Protein AF-A0A8T1X9F3-F1 (afdb_monomer)

InterPro domains:
  IPR051038 RMT2/GAMT Methyltransferase [PTHR32379] (19-133)

Foldseek 3Di:
DADAFWDWDADPVRWIFIAGNVRDTLDTRVCLVVLLVLLVQLVAAQAWAEEEEDCGPVSNVVSNLVRNHVAYEYEHGYPVSQVVLVVVPVPGPRYHYDYHDCVPCVVVDDDTQEYEARDEPRPVPVPDDDDDDDDDPDHHYDHDDPPDD

Structure (mmCIF, N/CA/C/O backbone):
data_AF-A0A8T1X9F3-F1
#
_entry.id   AF-A0A8T1X9F3-F1
#
loop_
_atom_site.group_PDB
_atom_site.id
_atom_site.type_symbol
_atom_site.label_atom_id
_atom_site.label_alt_id
_atom_site.label_comp_id
_atom_site.label_asym_id
_atom_site.label_entity_id
_atom_site.label_seq_id
_atom_site.pdbx_PDB_ins_code
_atom_site.Cartn_x
_atom_site.Cartn_y
_atom_site.Cartn_z
_atom_site.occupancy
_atom_site.B_iso_or_equiv
_atom_site.auth_seq_id
_atom_site.auth_comp_id
_atom_site.auth_asym_id
_atom_site.auth_atom_id
_atom_site.pdbx_PDB_model_num
ATOM 1 N N . MET A 1 1 ? 16.079 -4.529 6.522 1.00 82.44 1 MET A N 1
ATOM 2 C CA . MET A 1 1 ? 16.821 -4.329 5.252 1.00 82.44 1 MET A CA 1
ATOM 3 C C . MET A 1 1 ? 15.886 -3.716 4.211 1.00 82.44 1 MET A C 1
ATOM 5 O O . MET A 1 1 ? 14.719 -4.078 4.240 1.00 82.44 1 MET A O 1
ATOM 9 N N . THR A 1 2 ? 16.354 -2.812 3.344 1.00 85.50 2 THR A N 1
ATOM 10 C CA . THR A 1 2 ? 15.593 -2.274 2.189 1.00 85.50 2 THR A CA 1
ATOM 11 C C . THR A 1 2 ? 16.312 -2.620 0.891 1.00 85.50 2 THR A C 1
ATOM 13 O O . THR A 1 2 ? 17.540 -2.714 0.904 1.00 85.50 2 THR A O 1
ATOM 16 N N . THR A 1 3 ? 15.573 -2.760 -0.203 1.00 85.56 3 THR A N 1
ATOM 17 C CA . THR A 1 3 ? 16.085 -3.099 -1.536 1.00 85.56 3 THR A CA 1
ATOM 18 C C . THR A 1 3 ? 15.970 -1.921 -2.499 1.00 85.56 3 THR A C 1
ATOM 20 O O . THR A 1 3 ? 15.330 -0.909 -2.210 1.00 85.56 3 THR A O 1
ATOM 23 N N . GLN A 1 4 ? 16.657 -2.030 -3.632 1.00 84.38 4 GLN A N 1
ATOM 24 C CA . GLN A 1 4 ? 16.549 -1.091 -4.736 1.00 84.38 4 GLN A CA 1
ATOM 25 C C . GLN A 1 4 ? 16.521 -1.903 -6.023 1.00 84.38 4 GLN A C 1
ATOM 27 O O . GLN A 1 4 ? 17.504 -2.563 -6.355 1.00 84.38 4 GLN A O 1
ATOM 32 N N . GLY A 1 5 ? 15.405 -1.849 -6.735 1.00 82.44 5 GLY A N 1
ATOM 33 C CA . GLY A 1 5 ? 15.274 -2.585 -7.984 1.00 82.44 5 GLY A CA 1
ATOM 34 C C . GLY A 1 5 ? 14.014 -2.257 -8.757 1.00 82.44 5 GLY A C 1
ATOM 35 O O . GLY A 1 5 ? 14.037 -2.338 -9.985 1.00 82.44 5 GLY A O 1
ATOM 36 N N . ASN A 1 6 ? 12.946 -1.848 -8.070 1.00 88.75 6 ASN A N 1
ATOM 37 C CA . ASN A 1 6 ? 11.691 -1.621 -8.756 1.00 88.75 6 ASN A CA 1
ATOM 38 C C . ASN A 1 6 ? 11.689 -0.299 -9.520 1.00 88.75 6 ASN A C 1
ATOM 40 O O . ASN A 1 6 ? 12.214 0.725 -9.076 1.00 88.75 6 ASN A O 1
ATOM 44 N N . VAL A 1 7 ? 11.052 -0.330 -10.686 1.00 92.19 7 VAL A N 1
ATOM 45 C CA . VAL A 1 7 ? 10.823 0.843 -11.521 1.00 92.19 7 VAL A CA 1
ATOM 46 C C . VAL A 1 7 ? 9.375 0.844 -11.971 1.00 92.19 7 VAL A C 1
ATOM 48 O O . VAL A 1 7 ? 8.915 -0.065 -12.665 1.00 92.19 7 VAL A O 1
ATOM 51 N N . LYS A 1 8 ? 8.648 1.902 -11.617 1.00 93.06 8 LYS A N 1
ATOM 52 C CA . LYS A 1 8 ? 7.328 2.148 -12.182 1.00 93.06 8 LYS A CA 1
ATOM 53 C C . LYS A 1 8 ? 7.453 2.681 -13.609 1.00 93.06 8 LYS A C 1
ATOM 55 O O . LYS A 1 8 ? 8.165 3.650 -13.866 1.00 93.06 8 LYS A O 1
ATOM 60 N N . GLY A 1 9 ? 6.687 2.103 -14.525 1.00 94.00 9 GLY A N 1
ATOM 61 C CA . GLY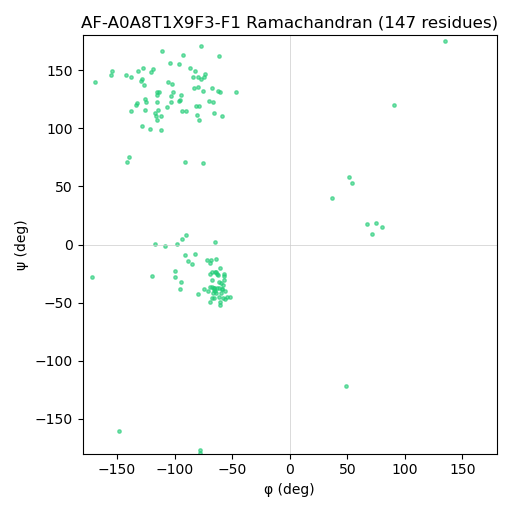 A 1 9 ? 6.622 2.533 -15.915 1.00 94.00 9 GLY A CA 1
ATOM 62 C C . GLY A 1 9 ? 5.254 2.298 -16.543 1.00 94.00 9 GLY A C 1
ATOM 63 O O . GLY A 1 9 ? 4.243 2.145 -15.849 1.00 94.00 9 GLY A O 1
ATOM 64 N N . LEU A 1 10 ? 5.248 2.289 -17.874 1.00 95.38 10 LEU A N 1
ATOM 65 C CA . LEU A 1 10 ? 4.099 1.923 -18.692 1.00 95.38 10 LEU A CA 1
ATOM 66 C C . LEU A 1 10 ? 4.456 0.721 -19.577 1.00 95.38 10 LEU A C 1
ATOM 68 O O . LEU A 1 10 ? 5.613 0.584 -19.976 1.00 95.38 10 LEU A O 1
ATOM 72 N N . ASP A 1 11 ? 3.476 -0.128 -19.874 1.00 91.44 11 ASP A N 1
ATOM 73 C CA . ASP A 1 11 ? 3.593 -1.166 -20.900 1.00 91.44 11 ASP A CA 1
ATOM 74 C C . ASP A 1 11 ? 3.434 -0.589 -22.322 1.00 91.44 11 ASP A C 1
ATOM 76 O O . ASP A 1 11 ? 3.222 0.611 -22.522 1.00 91.44 11 ASP A O 1
ATOM 80 N N . GLU A 1 12 ? 3.519 -1.460 -23.330 1.00 91.75 12 GLU A N 1
ATOM 81 C CA . GLU A 1 12 ? 3.364 -1.102 -24.749 1.00 91.75 12 GLU A CA 1
ATOM 82 C C . GLU A 1 12 ? 1.987 -0.501 -25.089 1.00 91.75 12 GLU A C 1
ATOM 84 O O . GLU A 1 12 ? 1.834 0.176 -26.106 1.00 91.75 12 GLU A O 1
ATOM 89 N N . LEU A 1 13 ? 0.985 -0.732 -24.239 1.00 93.19 13 LEU A N 1
ATOM 90 C CA . LEU A 1 13 ? -0.383 -0.242 -24.385 1.00 93.19 13 LEU A CA 1
ATOM 91 C C . LEU A 1 13 ? -0.635 1.035 -23.563 1.00 93.19 13 LEU A C 1
ATOM 93 O O . LEU A 1 13 ? -1.743 1.573 -23.592 1.00 93.19 13 LEU A O 1
ATOM 97 N N . GLY A 1 14 ? 0.375 1.543 -22.850 1.00 94.19 14 GLY A N 1
ATOM 98 C CA . GLY A 1 14 ? 0.273 2.725 -21.997 1.00 94.19 14 GLY A CA 1
ATOM 99 C C . GLY A 1 14 ? -0.343 2.460 -20.619 1.00 94.19 14 GLY A C 1
ATOM 100 O O . GLY A 1 14 ? -0.721 3.416 -19.938 1.00 94.19 14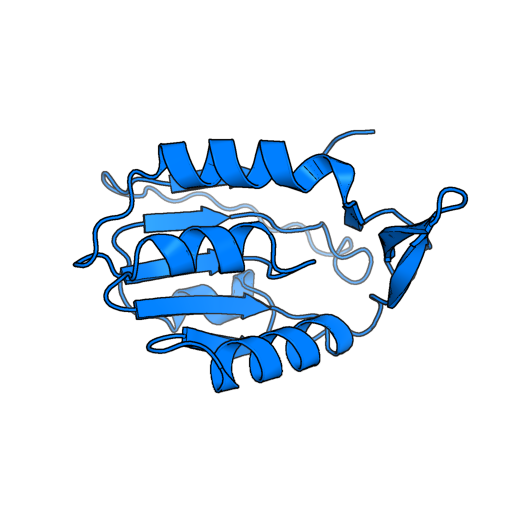 GLY A O 1
ATOM 101 N N . ASN A 1 15 ? -0.453 1.201 -20.192 1.00 95.19 15 ASN A N 1
ATOM 102 C CA . ASN A 1 15 ? -0.956 0.830 -18.871 1.00 95.19 15 ASN A CA 1
ATOM 103 C C . ASN A 1 15 ? 0.162 0.819 -17.828 1.00 95.19 15 ASN A C 1
ATOM 105 O O . ASN A 1 15 ? 1.314 0.545 -18.144 1.00 95.19 15 ASN A O 1
ATOM 109 N N . GLN A 1 16 ? -0.173 1.069 -16.561 1.00 95.31 16 GLN A N 1
ATOM 110 C CA . GLN A 1 16 ? 0.819 1.069 -15.477 1.00 95.31 16 GLN A CA 1
ATOM 111 C C . GLN A 1 16 ? 1.386 -0.331 -15.217 1.00 95.31 16 GLN A C 1
ATOM 113 O O . GLN A 1 16 ? 0.627 -1.291 -15.074 1.00 95.31 16 GLN A O 1
ATOM 118 N N . VAL A 1 17 ? 2.709 -0.415 -15.078 1.00 94.62 17 VAL A N 1
ATOM 119 C CA . VAL A 1 17 ? 3.430 -1.627 -14.667 1.00 94.62 17 VAL A CA 1
ATOM 120 C C . VAL A 1 17 ? 4.532 -1.258 -13.676 1.00 94.62 17 VAL A C 1
ATOM 122 O O . VAL A 1 17 ? 5.148 -0.194 -13.784 1.00 94.62 17 VAL A O 1
ATOM 125 N N . LEU A 1 18 ? 4.767 -2.135 -12.706 1.00 92.56 18 LEU A N 1
ATOM 126 C CA . LEU A 1 18 ? 5.931 -2.129 -11.830 1.00 92.56 18 LEU A CA 1
ATOM 127 C C . LEU A 1 18 ? 6.893 -3.227 -12.293 1.00 92.56 18 LEU A C 1
ATOM 129 O O . LEU A 1 18 ? 6.510 -4.393 -12.374 1.00 92.56 18 LEU A O 1
ATOM 133 N N . TRP A 1 19 ? 8.123 -2.848 -12.617 1.00 90.81 19 TRP A N 1
ATOM 134 C CA . TRP A 1 19 ? 9.161 -3.752 -13.110 1.00 90.81 19 TRP A CA 1
ATOM 135 C C . TRP A 1 19 ? 10.190 -4.024 -12.027 1.00 90.81 19 TRP A C 1
ATOM 137 O O . TRP A 1 19 ? 10.577 -3.084 -11.341 1.00 90.81 19 TRP A O 1
ATOM 147 N N . SER A 1 20 ? 10.666 -5.263 -11.910 1.00 88.25 20 SER A N 1
ATOM 148 C CA . SER A 1 20 ? 11.801 -5.604 -11.048 1.00 88.25 20 SER A CA 1
ATOM 149 C C . SER A 1 20 ? 13.133 -5.186 -11.680 1.00 88.25 20 SER A C 1
ATOM 151 O O . SER A 1 20 ? 13.210 -4.881 -12.876 1.00 88.25 20 SER A O 1
ATOM 153 N N . SER A 1 21 ? 14.214 -5.277 -10.902 1.00 84.12 21 SER A N 1
ATOM 154 C CA . SER A 1 21 ? 15.591 -5.056 -11.368 1.00 84.12 21 SER A CA 1
ATOM 155 C C . SER A 1 21 ? 15.999 -5.980 -12.527 1.00 84.12 21 SER A C 1
ATOM 157 O O . SER A 1 21 ? 16.865 -5.628 -13.328 1.00 84.12 21 SER A O 1
ATOM 159 N N . LEU A 1 22 ? 15.355 -7.147 -12.640 1.00 84.81 22 LEU A N 1
ATOM 160 C CA . LEU A 1 22 ? 15.571 -8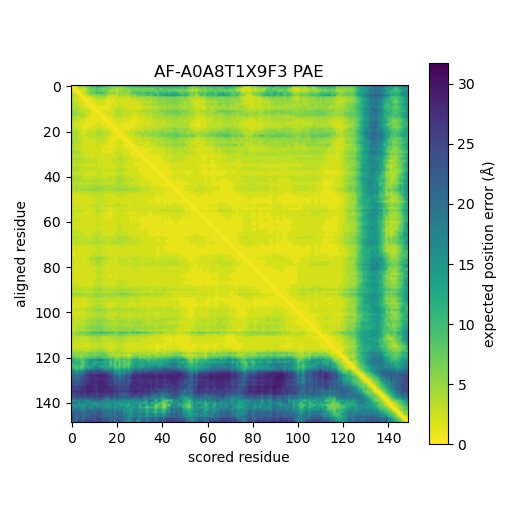.142 -13.692 1.00 84.81 22 LEU A CA 1
ATOM 161 C C . LEU A 1 22 ? 14.606 -7.988 -14.880 1.00 84.81 22 LEU A C 1
ATOM 163 O O . LEU A 1 22 ? 14.610 -8.825 -15.782 1.00 84.81 22 LEU A O 1
ATOM 167 N N . GLY A 1 23 ? 13.771 -6.946 -14.891 1.00 84.56 23 GLY A N 1
ATOM 168 C CA . GLY A 1 23 ? 12.779 -6.713 -15.943 1.00 84.56 23 GLY A CA 1
ATOM 169 C C . GLY A 1 23 ? 11.561 -7.636 -15.865 1.00 84.56 23 GLY A C 1
ATOM 170 O O . GLY A 1 23 ? 10.848 -7.788 -16.854 1.00 84.56 23 GLY A O 1
ATOM 171 N N . GLN A 1 24 ? 11.308 -8.260 -14.712 1.00 86.31 24 GLN A N 1
ATOM 172 C CA . GLN A 1 24 ? 10.095 -9.050 -14.489 1.00 86.31 24 GLN A CA 1
ATOM 173 C C . GLN A 1 24 ? 8.933 -8.132 -14.102 1.00 86.31 24 GLN A C 1
ATOM 175 O O . GLN A 1 24 ? 9.140 -7.091 -13.477 1.00 86.31 24 GLN A O 1
ATOM 180 N N . GLN A 1 25 ? 7.710 -8.513 -14.468 1.00 87.12 25 GLN A N 1
ATOM 181 C CA . GLN A 1 25 ? 6.503 -7.772 -14.105 1.00 87.12 25 GLN A CA 1
ATOM 182 C C . GLN A 1 25 ? 6.128 -8.107 -12.661 1.00 87.12 25 GLN A C 1
ATOM 184 O O . GLN A 1 25 ? 5.677 -9.211 -12.380 1.00 87.12 25 GLN A O 1
ATOM 189 N N . VAL A 1 26 ? 6.344 -7.151 -11.758 1.00 85.38 26 VAL A N 1
ATOM 190 C CA . VAL A 1 26 ? 6.027 -7.273 -10.327 1.00 85.38 26 VAL A CA 1
ATOM 191 C C . VAL A 1 26 ? 4.540 -7.038 -10.088 1.00 85.38 26 VAL A C 1
ATOM 193 O O . VAL A 1 26 ? 3.922 -7.747 -9.308 1.00 85.38 26 VAL A O 1
ATOM 196 N N . MET A 1 27 ? 3.971 -6.028 -10.752 1.00 89.19 27 MET A N 1
ATOM 197 C CA . MET A 1 27 ? 2.548 -5.701 -10.654 1.00 89.19 27 MET A CA 1
ATOM 198 C C . MET A 1 27 ? 2.075 -4.954 -11.903 1.00 89.19 27 MET A C 1
ATOM 200 O O . MET A 1 27 ? 2.815 -4.147 -12.472 1.00 89.19 27 MET A O 1
ATOM 204 N N . MET A 1 28 ? 0.833 -5.177 -12.324 1.00 92.88 28 MET A N 1
ATOM 205 C CA . MET A 1 28 ? 0.266 -4.668 -13.574 1.00 92.88 28 MET A 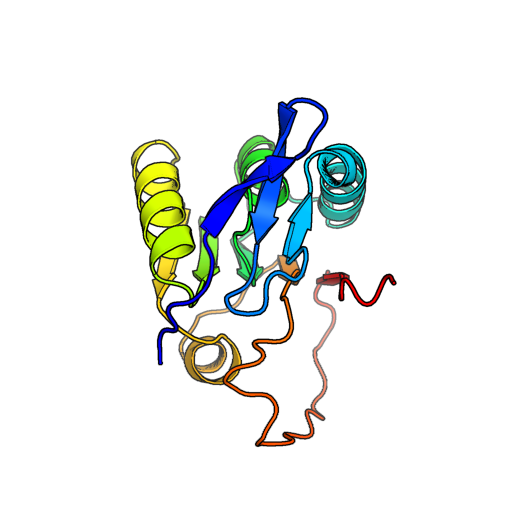CA 1
ATOM 206 C C . MET A 1 28 ? -1.111 -4.027 -13.363 1.00 92.88 28 MET A C 1
ATOM 208 O O . MET A 1 28 ? -1.907 -4.438 -12.522 1.00 92.88 28 MET A O 1
ATOM 212 N N . GLN A 1 29 ? -1.456 -3.027 -14.179 1.00 94.94 29 GLN A N 1
ATOM 213 C CA . GLN A 1 29 ? -2.732 -2.308 -14.051 1.00 94.94 29 GLN A CA 1
ATOM 214 C C . GLN A 1 29 ? -3.971 -3.201 -14.188 1.00 94.94 29 GLN A C 1
ATOM 216 O O . GLN A 1 29 ? -4.995 -2.927 -13.556 1.00 94.94 29 GLN A O 1
ATOM 221 N N . TRP A 1 30 ? -3.905 -4.248 -15.012 1.00 93.38 30 TRP A N 1
ATOM 222 C CA . TRP A 1 30 ? -5.039 -5.148 -15.230 1.00 93.38 30 TRP A CA 1
ATOM 223 C C . TRP A 1 30 ? -5.426 -5.920 -13.955 1.00 93.38 30 TRP A C 1
ATOM 225 O O . TRP A 1 30 ? -6.591 -6.286 -13.794 1.00 93.38 30 TRP A O 1
ATOM 235 N N . GLU A 1 31 ? -4.496 -6.083 -13.008 1.00 90.75 31 GLU A N 1
ATOM 236 C CA . GLU A 1 31 ? -4.713 -6.778 -11.732 1.00 90.75 31 GLU A CA 1
ATOM 237 C C . GLU A 1 31 ? -5.589 -5.975 -10.766 1.00 90.75 31 GLU A C 1
ATOM 239 O O . GLU A 1 31 ? -6.100 -6.521 -9.791 1.00 90.75 31 GLU A O 1
ATOM 244 N N . LYS A 1 32 ? -5.834 -4.685 -11.036 1.00 93.56 32 LYS A N 1
ATOM 245 C CA . LYS A 1 32 ? -6.579 -3.795 -10.134 1.00 93.56 32 LYS A CA 1
ATOM 246 C C . LYS A 1 32 ? -7.930 -4.368 -9.692 1.00 93.56 32 LYS A C 1
ATOM 248 O O . LYS A 1 32 ? -8.264 -4.320 -8.511 1.00 93.56 32 LYS A O 1
ATOM 253 N N . ASN A 1 33 ? -8.710 -4.921 -10.621 1.00 93.75 33 ASN A N 1
ATOM 254 C CA . ASN A 1 33 ? -10.015 -5.500 -10.284 1.00 93.75 33 ASN A CA 1
ATOM 255 C C . ASN A 1 33 ? -9.872 -6.758 -9.417 1.00 93.75 33 ASN A C 1
ATOM 257 O O . ASN A 1 33 ? -10.675 -6.973 -8.512 1.00 93.75 33 ASN A O 1
ATOM 261 N N . TYR A 1 34 ? -8.841 -7.564 -9.670 1.00 92.44 34 TYR A N 1
ATOM 262 C CA . TYR A 1 34 ? -8.533 -8.742 -8.867 1.00 92.44 34 TYR A CA 1
ATOM 263 C C . TYR A 1 34 ? -8.105 -8.352 -7.440 1.00 92.44 34 TYR A C 1
ATOM 265 O O . TYR A 1 34 ? -8.608 -8.928 -6.472 1.00 92.44 34 TYR A O 1
ATOM 273 N N . MET A 1 35 ? -7.291 -7.301 -7.293 1.00 93.56 35 MET A N 1
ATOM 274 C CA . MET A 1 35 ? -6.926 -6.726 -5.992 1.00 93.56 35 MET A CA 1
ATOM 275 C C . MET A 1 35 ? -8.153 -6.271 -5.200 1.00 93.56 35 MET A C 1
ATOM 277 O O . MET A 1 35 ? -8.288 -6.606 -4.026 1.00 93.56 35 MET A O 1
ATOM 281 N N . HIS A 1 36 ? -9.086 -5.563 -5.846 1.00 95.00 36 HIS A N 1
ATOM 282 C CA . HIS A 1 36 ? -10.310 -5.099 -5.189 1.00 95.00 36 HIS A CA 1
ATOM 283 C C . HIS A 1 36 ? -11.155 -6.266 -4.665 1.00 95.00 36 HIS A C 1
ATOM 285 O O . HIS A 1 36 ? -11.522 -6.271 -3.493 1.00 95.00 36 HIS A O 1
ATOM 291 N N . VAL A 1 37 ? -11.406 -7.281 -5.501 1.00 95.06 37 VAL A N 1
ATOM 292 C CA . VAL A 1 37 ? -12.176 -8.474 -5.101 1.00 95.06 37 VAL A CA 1
ATOM 293 C C . VAL A 1 37 ? -11.512 -9.191 -3.925 1.00 95.06 37 VAL A C 1
ATOM 295 O O . VAL A 1 37 ? -12.191 -9.681 -3.020 1.00 95.06 37 VAL A O 1
ATOM 298 N N . THR A 1 38 ? -10.183 -9.241 -3.913 1.00 93.69 38 THR A N 1
ATOM 299 C CA . THR A 1 38 ? -9.451 -9.938 -2.860 1.00 93.69 38 THR A CA 1
ATOM 300 C C . THR A 1 38 ? -9.459 -9.166 -1.540 1.00 93.69 38 THR A C 1
ATOM 302 O O . THR A 1 38 ? -9.654 -9.755 -0.476 1.00 93.69 38 THR A O 1
ATOM 305 N N . VAL A 1 39 ? -9.349 -7.839 -1.598 1.00 95.81 39 VAL A N 1
ATOM 306 C CA . VAL A 1 39 ? -9.537 -6.968 -0.431 1.00 95.81 39 VAL A CA 1
ATOM 307 C C . VAL A 1 39 ? -10.987 -7.022 0.076 1.00 95.81 39 VAL A C 1
ATOM 309 O O . VAL A 1 39 ? -11.200 -7.096 1.286 1.00 95.81 39 VAL A O 1
ATOM 312 N N . ASP A 1 40 ? -11.993 -7.074 -0.805 1.00 95.25 40 ASP A N 1
ATOM 313 C CA . ASP A 1 40 ? -13.407 -7.211 -0.412 1.00 95.25 40 ASP A CA 1
ATOM 314 C C . ASP A 1 40 ? -13.648 -8.479 0.427 1.00 95.25 40 ASP A C 1
ATOM 316 O O . ASP A 1 40 ? -14.436 -8.472 1.380 1.00 95.25 40 ASP A O 1
ATOM 320 N N . ALA A 1 41 ? -12.928 -9.566 0.126 1.00 93.94 41 ALA A N 1
ATOM 321 C CA . ALA A 1 41 ? -13.026 -10.827 0.858 1.00 93.94 41 ALA A CA 1
ATOM 322 C C . ALA A 1 41 ? -12.578 -10.718 2.330 1.00 93.94 41 ALA A C 1
ATOM 324 O O . ALA A 1 41 ? -13.053 -11.494 3.167 1.00 93.94 41 ALA A O 1
ATOM 325 N N . LEU A 1 42 ? -11.734 -9.737 2.681 1.00 91.25 42 LEU A N 1
ATOM 326 C CA . LEU A 1 42 ? -11.334 -9.474 4.070 1.00 91.25 42 LEU A CA 1
ATOM 327 C C . LEU A 1 42 ? -12.487 -8.923 4.918 1.00 91.25 42 LEU A C 1
ATOM 329 O O . LEU A 1 42 ? -12.515 -9.139 6.135 1.00 91.25 42 LEU A O 1
ATOM 333 N N . ARG A 1 43 ? -13.472 -8.273 4.279 1.00 95.81 43 ARG A N 1
ATOM 334 C CA . ARG A 1 43 ? -14.630 -7.642 4.935 1.00 95.81 43 ARG A CA 1
ATOM 335 C C . ARG A 1 43 ? -14.198 -6.662 6.029 1.00 95.81 43 ARG A C 1
ATOM 337 O O . ARG A 1 43 ? -14.647 -6.774 7.173 1.00 95.81 43 ARG A O 1
ATOM 344 N N . ILE A 1 44 ? -13.316 -5.740 5.649 1.00 96.50 44 ILE A N 1
ATOM 345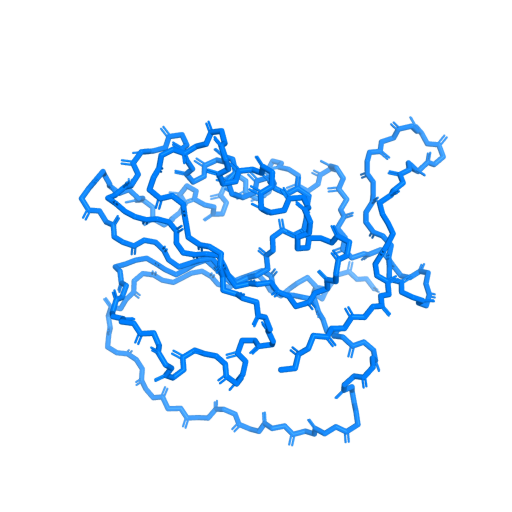 C CA . ILE A 1 44 ? -12.713 -4.735 6.528 1.00 96.50 44 ILE A CA 1
ATOM 346 C C . ILE A 1 44 ? -13.801 -3.840 7.122 1.00 96.50 44 ILE A C 1
ATOM 348 O O . ILE A 1 44 ? -14.670 -3.325 6.414 1.00 96.50 44 ILE A O 1
ATOM 352 N N . LEU A 1 45 ? -13.741 -3.651 8.435 1.00 97.38 45 LEU A N 1
ATOM 353 C CA . LEU A 1 45 ? -14.581 -2.727 9.183 1.00 97.38 45 LEU A CA 1
ATOM 354 C C . LEU A 1 45 ? -13.785 -1.478 9.562 1.00 97.38 45 LEU A C 1
ATOM 356 O O . LEU A 1 45 ? -12.569 -1.518 9.743 1.00 97.38 45 LEU A O 1
ATOM 360 N N . SER A 1 46 ? -14.483 -0.369 9.805 1.00 97.38 46 SER A N 1
ATOM 361 C CA . SER A 1 46 ? -13.846 0.880 10.244 1.00 97.38 46 SER A CA 1
ATOM 362 C C . SER A 1 46 ? -13.172 0.783 11.622 1.00 97.38 46 SER A C 1
ATOM 364 O O . SER A 1 46 ? -12.438 1.676 12.031 1.00 97.38 46 SER A O 1
ATOM 366 N N . THR A 1 47 ? -13.438 -0.285 12.378 1.00 97.19 47 THR A N 1
ATOM 367 C CA . THR A 1 47 ? -12.796 -0.577 13.668 1.00 97.19 47 THR A CA 1
ATOM 368 C C . THR A 1 47 ? -11.505 -1.378 13.536 1.00 97.19 47 THR A C 1
ATOM 370 O O . THR A 1 47 ? -10.763 -1.467 14.516 1.00 97.19 47 THR A O 1
ATOM 373 N N . ASP A 1 48 ? -11.250 -1.961 12.365 1.00 97.81 48 ASP A N 1
ATOM 374 C CA . ASP A 1 48 ? -10.177 -2.929 12.165 1.00 97.81 48 ASP A CA 1
ATOM 375 C C . ASP A 1 48 ? -8.823 -2.239 12.004 1.00 97.81 48 ASP A C 1
ATOM 377 O O . ASP A 1 48 ? -8.700 -1.172 11.395 1.00 97.81 48 ASP A O 1
ATOM 381 N N . ARG A 1 49 ? -7.787 -2.879 12.541 1.00 98.00 49 ARG A N 1
ATOM 382 C CA . ARG A 1 49 ? -6.385 -2.574 12.260 1.00 98.00 49 ARG A CA 1
ATOM 383 C C . ARG A 1 49 ? -5.934 -3.490 11.136 1.00 98.00 49 ARG A C 1
ATOM 385 O O . ARG A 1 49 ? -5.890 -4.709 11.312 1.00 98.00 49 ARG A O 1
ATOM 392 N N . VAL A 1 50 ? -5.613 -2.906 9.992 1.00 98.00 50 VAL A N 1
ATOM 393 C CA . VAL A 1 50 ? -5.232 -3.642 8.787 1.00 98.00 50 VAL A CA 1
ATOM 394 C C . VAL A 1 50 ? -3.716 -3.614 8.637 1.00 98.00 50 VAL A C 1
ATOM 396 O O . VAL A 1 50 ? -3.107 -2.547 8.742 1.00 98.00 50 VAL A O 1
ATOM 399 N N . LEU A 1 51 ? -3.123 -4.782 8.405 1.00 98.12 51 LEU A N 1
ATOM 400 C CA . LEU A 1 51 ? -1.749 -4.931 7.937 1.00 98.12 51 LEU A CA 1
ATOM 401 C C . LEU A 1 51 ? -1.768 -5.269 6.447 1.00 98.12 51 LEU A C 1
ATOM 403 O O . LEU A 1 51 ? -2.421 -6.230 6.055 1.00 98.12 51 LEU A O 1
ATOM 407 N N . GLU A 1 52 ? -1.025 -4.515 5.654 1.00 97.75 52 GLU A N 1
ATOM 408 C CA . GLU A 1 52 ? -0.726 -4.783 4.251 1.00 97.75 52 GLU A CA 1
ATOM 409 C C . GLU A 1 52 ? 0.777 -5.070 4.112 1.00 97.75 52 GLU A C 1
ATOM 411 O O . GLU A 1 52 ? 1.614 -4.344 4.657 1.00 97.75 52 GLU A O 1
ATOM 416 N N . ILE A 1 53 ? 1.126 -6.157 3.427 1.00 96.19 53 ILE A N 1
ATOM 417 C CA . ILE A 1 53 ? 2.504 -6.533 3.094 1.00 96.19 53 ILE A CA 1
ATOM 418 C C . ILE A 1 53 ? 2.637 -6.447 1.577 1.00 96.19 53 ILE A C 1
ATOM 420 O O . ILE A 1 53 ? 1.969 -7.213 0.888 1.00 96.19 53 ILE A O 1
ATOM 424 N N . GLY A 1 54 ? 3.493 -5.532 1.110 1.00 94.81 54 GLY A N 1
ATOM 425 C CA . GLY A 1 54 ? 3.638 -5.164 -0.299 1.00 94.81 54 GLY A CA 1
ATOM 426 C C . GLY A 1 54 ? 2.714 -4.005 -0.682 1.00 94.81 54 GLY A C 1
ATOM 427 O O . GLY A 1 54 ? 1.500 -4.094 -0.535 1.00 94.81 54 GLY A O 1
ATOM 428 N N . PHE A 1 55 ? 3.282 -2.883 -1.140 1.00 96.25 55 PHE A N 1
ATOM 429 C CA . PHE A 1 55 ? 2.501 -1.705 -1.554 1.00 96.25 55 PHE A CA 1
ATOM 430 C C . PHE A 1 55 ? 2.243 -1.667 -3.067 1.00 96.25 55 PHE A C 1
ATOM 432 O O . PHE A 1 55 ? 1.181 -1.227 -3.523 1.00 96.25 55 PHE A O 1
ATOM 439 N N . GLY A 1 56 ? 3.242 -2.079 -3.854 1.00 94.06 56 GLY A N 1
ATOM 440 C CA . GLY A 1 56 ? 3.182 -2.138 -5.313 1.00 94.06 56 GLY A CA 1
ATOM 441 C C . GLY A 1 56 ? 2.655 -0.853 -5.973 1.00 94.06 56 GLY A C 1
ATOM 442 O O . GLY A 1 56 ? 3.186 0.255 -5.820 1.00 94.06 56 GLY A O 1
ATOM 443 N N . LEU A 1 57 ? 1.571 -0.988 -6.743 1.00 95.56 57 LEU A N 1
ATOM 444 C CA . LEU A 1 57 ? 0.910 0.119 -7.446 1.00 95.56 57 LEU A CA 1
ATOM 445 C C . LEU A 1 57 ? -0.195 0.815 -6.629 1.00 95.56 57 LEU A C 1
ATOM 447 O O . LEU A 1 57 ? -0.870 1.695 -7.171 1.00 95.56 57 LEU A O 1
ATOM 451 N N . ALA A 1 58 ? -0.338 0.494 -5.338 1.00 97.00 58 ALA A N 1
ATOM 452 C CA . ALA A 1 58 ? -1.327 1.044 -4.405 1.00 97.00 58 ALA A CA 1
ATOM 453 C C . ALA A 1 58 ? -2.794 0.675 -4.703 1.00 97.00 58 ALA A C 1
ATOM 455 O O . ALA A 1 58 ? -3.705 1.359 -4.227 1.00 97.00 58 ALA A O 1
ATOM 456 N N . TYR A 1 59 ? -3.061 -0.363 -5.505 1.00 97.19 59 TYR A N 1
ATOM 457 C CA . TYR A 1 59 ? -4.435 -0.763 -5.839 1.00 97.19 59 TYR A CA 1
ATOM 458 C C . TYR A 1 59 ? -5.175 -1.350 -4.637 1.00 97.19 59 TYR A C 1
ATOM 460 O O . TYR A 1 59 ? -6.273 -0.890 -4.319 1.00 97.19 59 TYR A O 1
ATOM 468 N N . SER A 1 60 ? -4.554 -2.301 -3.941 1.00 96.94 60 SER A N 1
ATOM 469 C CA . SER A 1 60 ? -5.021 -2.833 -2.660 1.00 96.94 60 SER A CA 1
ATOM 470 C C . SER A 1 60 ? -5.086 -1.732 -1.604 1.00 96.94 60 SER A C 1
ATOM 472 O O . SER A 1 60 ? -6.161 -1.495 -1.056 1.00 96.94 60 SER A O 1
ATOM 474 N N . ALA A 1 61 ? -4.000 -0.976 -1.412 1.00 98.06 61 ALA A N 1
ATOM 475 C CA . ALA A 1 61 ? -3.919 0.094 -0.420 1.00 98.06 61 ALA A CA 1
ATOM 476 C C . ALA A 1 61 ? -5.037 1.142 -0.555 1.00 98.06 61 ALA A C 1
ATOM 478 O O . ALA A 1 61 ? -5.684 1.515 0.429 1.00 98.06 61 ALA A O 1
ATOM 479 N N . SER A 1 62 ? -5.307 1.593 -1.786 1.00 98.12 62 SER A N 1
ATOM 480 C CA . SER A 1 62 ? -6.379 2.556 -2.072 1.00 98.12 62 SER A CA 1
ATOM 481 C C . SER A 1 62 ? -7.759 1.968 -1.780 1.00 98.12 62 SER A C 1
ATOM 483 O O . SER A 1 62 ? -8.624 2.655 -1.235 1.00 98.12 62 SER A O 1
ATOM 485 N N . HIS A 1 63 ? -7.975 0.694 -2.120 1.00 98.19 63 HIS A N 1
ATOM 486 C CA . HIS A 1 63 ? -9.251 0.027 -1.866 1.00 98.19 63 HIS A CA 1
ATOM 487 C C . HIS A 1 63 ? -9.463 -0.235 -0.371 1.00 98.19 63 HIS A C 1
ATOM 489 O O . HIS A 1 63 ? -10.544 0.044 0.141 1.00 98.19 63 HIS A O 1
ATOM 495 N N . ILE A 1 64 ? -8.421 -0.637 0.365 1.00 98.25 64 ILE A N 1
ATOM 496 C CA . ILE A 1 64 ? -8.433 -0.755 1.833 1.00 98.25 64 ILE A CA 1
ATOM 497 C C . ILE A 1 64 ? -8.823 0.583 2.477 1.00 98.25 64 ILE A C 1
ATOM 499 O O . ILE A 1 64 ? -9.708 0.629 3.333 1.00 98.25 64 ILE A O 1
ATOM 503 N N . GLN A 1 65 ? -8.218 1.690 2.035 1.00 98.31 65 GLN A N 1
ATOM 504 C CA . GLN A 1 65 ? -8.526 3.028 2.552 1.00 98.31 65 GLN A CA 1
ATOM 505 C C . GLN A 1 65 ? -9.970 3.471 2.285 1.00 98.31 65 GLN A C 1
ATOM 507 O O . GLN A 1 65 ? -10.531 4.235 3.074 1.00 98.31 65 GLN A O 1
ATOM 512 N N . SER A 1 66 ? -10.626 2.941 1.248 1.00 98.06 66 SER A N 1
ATOM 513 C CA . SER A 1 66 ? -12.042 3.229 0.988 1.00 98.06 66 SER A CA 1
ATOM 514 C C . SER A 1 66 ? -12.974 2.755 2.118 1.00 98.06 66 SER A C 1
ATOM 516 O O . SER A 1 66 ? -14.014 3.375 2.353 1.00 98.06 66 SER A O 1
ATOM 518 N N . PHE A 1 67 ? -12.570 1.729 2.881 1.00 97.94 67 PHE A N 1
ATOM 519 C CA . PHE A 1 67 ? -13.301 1.220 4.051 1.00 97.94 67 PHE A CA 1
ATOM 520 C C . PHE A 1 67 ? -13.045 2.015 5.338 1.00 97.94 67 PHE A C 1
ATOM 522 O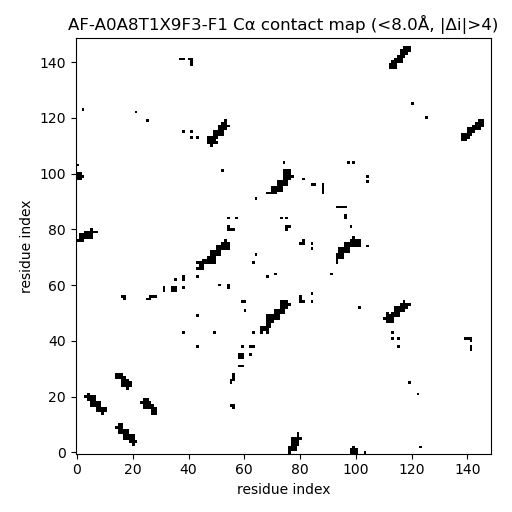 O . PHE A 1 67 ? -13.736 1.792 6.334 1.00 97.94 67 PHE A O 1
ATOM 529 N N . LYS A 1 68 ? -12.085 2.951 5.324 1.00 98.12 68 LYS A N 1
ATOM 530 C CA . LYS A 1 68 ? -11.694 3.793 6.469 1.00 98.12 68 LYS A CA 1
ATOM 531 C C . LYS A 1 68 ? -11.391 2.976 7.739 1.00 98.12 68 LYS A C 1
ATOM 533 O O . LYS A 1 68 ? -12.061 3.175 8.758 1.00 98.12 68 LYS A O 1
ATOM 538 N N . PRO A 1 69 ? -10.433 2.030 7.687 1.00 98.00 69 PRO A N 1
ATOM 539 C CA . PRO A 1 69 ? -10.051 1.238 8.852 1.00 98.00 69 PRO A CA 1
ATOM 540 C C . PRO A 1 69 ? -9.512 2.129 9.978 1.00 98.00 69 PRO A C 1
ATOM 542 O O . PRO A 1 69 ? -9.070 3.255 9.748 1.00 98.00 69 PRO A O 1
ATOM 545 N N . LYS A 1 70 ? -9.475 1.594 11.201 1.00 98.00 70 LYS A N 1
ATOM 546 C CA . LYS A 1 70 ? -8.936 2.303 12.370 1.00 98.00 70 LYS A CA 1
ATOM 547 C C . LYS A 1 70 ? -7.458 2.650 12.190 1.00 98.00 70 LYS A C 1
ATOM 549 O O . LYS A 1 70 ? -7.005 3.695 12.653 1.00 98.00 70 LYS A O 1
ATOM 554 N N . SER A 1 71 ? -6.703 1.749 11.570 1.00 98.25 71 SER A N 1
ATOM 555 C CA . SER A 1 71 ? -5.318 1.981 11.166 1.00 98.25 71 SER A CA 1
ATOM 556 C C . SER A 1 71 ? -4.958 1.095 9.987 1.00 98.25 71 SER A C 1
ATOM 558 O O . SER A 1 71 ? -5.436 -0.039 9.904 1.00 98.25 71 SER A O 1
ATOM 560 N N . HIS A 1 72 ? -4.058 1.577 9.139 1.00 98.44 72 HIS A N 1
ATOM 561 C CA . HIS A 1 72 ? -3.558 0.849 7.985 1.00 98.44 72 HIS A CA 1
ATOM 562 C C . HIS A 1 72 ? -2.026 0.845 7.979 1.00 98.44 72 HIS A C 1
ATOM 564 O O . HIS A 1 72 ? -1.390 1.845 7.655 1.00 98.44 72 HIS A O 1
ATOM 570 N N . THR A 1 73 ? -1.428 -0.268 8.390 1.00 98.56 73 THR A N 1
ATOM 571 C CA . THR A 1 73 ? 0.029 -0.428 8.421 1.00 98.56 73 THR A CA 1
ATOM 572 C C . THR A 1 73 ? 0.485 -1.123 7.150 1.00 98.56 73 THR A C 1
ATOM 574 O O . THR A 1 73 ? 0.023 -2.224 6.882 1.00 98.56 73 THR A O 1
ATOM 577 N N . ILE A 1 74 ? 1.411 -0.514 6.414 1.00 98.38 74 ILE A N 1
ATOM 578 C CA . ILE A 1 74 ? 1.942 -1.039 5.152 1.00 98.38 74 ILE A CA 1
ATOM 579 C C . ILE A 1 74 ? 3.428 -1.346 5.341 1.00 98.38 74 ILE A C 1
ATOM 581 O O . ILE A 1 74 ? 4.197 -0.455 5.719 1.00 98.38 74 ILE A O 1
ATOM 585 N N . ILE A 1 75 ? 3.834 -2.590 5.094 1.00 97.38 75 ILE A N 1
ATOM 586 C CA . ILE A 1 75 ? 5.243 -2.992 5.040 1.00 97.38 75 ILE A CA 1
ATOM 587 C C . ILE A 1 75 ? 5.701 -2.977 3.581 1.00 97.38 75 ILE A C 1
ATOM 589 O O . ILE A 1 75 ? 5.122 -3.670 2.751 1.00 97.38 75 ILE A O 1
ATOM 593 N N . GLU A 1 76 ? 6.757 -2.219 3.289 1.00 95.81 76 GLU A N 1
ATOM 594 C CA . GLU A 1 76 ? 7.378 -2.154 1.961 1.00 95.81 76 GLU A CA 1
ATOM 595 C C . GLU A 1 76 ? 8.902 -2.052 2.102 1.00 95.81 76 GLU A C 1
ATOM 597 O O . GLU A 1 76 ? 9.424 -1.460 3.054 1.00 95.81 76 GLU A O 1
ATOM 602 N N . CYS A 1 77 ? 9.634 -2.652 1.171 1.00 93.31 77 CYS A N 1
ATOM 603 C CA . CYS A 1 77 ? 11.079 -2.805 1.236 1.00 93.31 77 CYS A CA 1
ATOM 604 C C . CYS A 1 77 ? 11.828 -2.132 0.081 1.00 93.31 77 CYS A C 1
ATOM 606 O O . CYS A 1 77 ? 12.968 -1.718 0.318 1.00 93.31 77 CYS A O 1
ATOM 608 N N . ASP A 1 78 ? 11.219 -1.969 -1.098 1.00 93.19 78 ASP A N 1
ATOM 609 C CA . ASP A 1 78 ? 11.853 -1.304 -2.240 1.00 93.19 78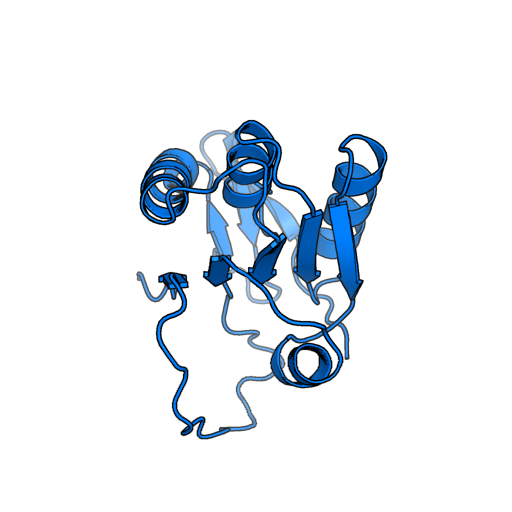 ASP A CA 1
ATOM 610 C C . ASP A 1 78 ? 11.800 0.224 -2.098 1.00 93.19 78 ASP A C 1
ATOM 612 O O . ASP A 1 78 ? 10.774 0.796 -1.736 1.00 93.19 78 ASP A O 1
ATOM 616 N N . GLN A 1 79 ? 12.912 0.909 -2.377 1.00 93.19 79 GLN A N 1
ATOM 617 C CA . GLN A 1 79 ? 13.034 2.359 -2.179 1.00 93.19 79 GLN A CA 1
ATOM 618 C C . GLN A 1 79 ? 12.122 3.208 -3.082 1.00 93.19 79 GLN A C 1
ATOM 620 O O . GLN A 1 79 ? 11.607 4.227 -2.614 1.00 93.19 79 GLN A O 1
ATOM 625 N N . GLU A 1 80 ? 11.913 2.824 -4.346 1.00 92.88 80 GLU A N 1
ATOM 626 C CA . GLU A 1 80 ? 11.019 3.553 -5.261 1.00 92.88 80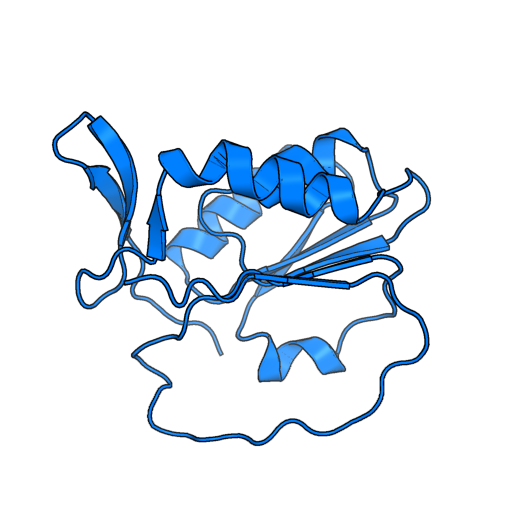 GLU A CA 1
ATOM 627 C C . GLU A 1 80 ? 9.574 3.421 -4.782 1.00 92.88 80 GLU A C 1
ATOM 629 O O . GLU A 1 80 ? 8.856 4.415 -4.618 1.00 92.88 80 GLU A O 1
ATOM 634 N N . THR A 1 81 ? 9.188 2.193 -4.443 1.00 94.38 81 THR A N 1
ATOM 635 C CA . THR A 1 81 ? 7.836 1.886 -3.977 1.00 94.38 81 THR A CA 1
ATOM 636 C C . THR A 1 81 ? 7.581 2.484 -2.586 1.00 94.38 81 THR A C 1
ATOM 638 O O . THR A 1 81 ? 6.512 3.044 -2.336 1.00 94.38 81 THR A O 1
ATOM 641 N N . LEU A 1 82 ? 8.587 2.498 -1.703 1.00 96.38 82 LEU A N 1
ATOM 642 C CA . LEU A 1 82 ? 8.544 3.157 -0.392 1.00 96.38 82 LEU A CA 1
ATOM 643 C C . LEU A 1 82 ? 8.292 4.657 -0.491 1.00 96.38 82 LEU A C 1
ATOM 645 O O . LEU A 1 82 ? 7.548 5.204 0.324 1.00 96.38 82 LEU A O 1
ATOM 649 N N . GLN A 1 83 ? 8.926 5.336 -1.448 1.00 96.56 83 GLN A N 1
ATOM 650 C CA . GLN A 1 83 ? 8.724 6.770 -1.635 1.00 96.56 83 GLN A CA 1
ATOM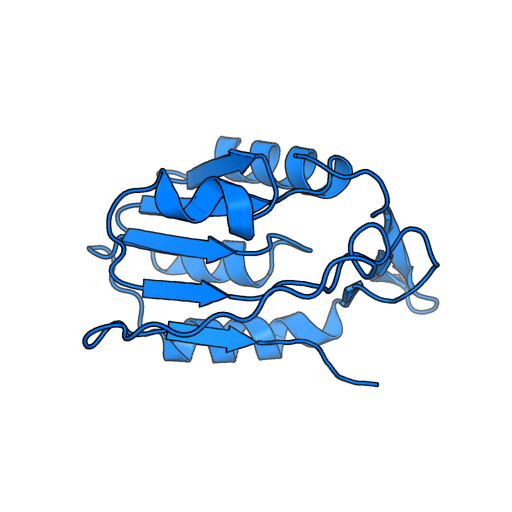 651 C C . GLN A 1 83 ? 7.256 7.063 -1.974 1.00 96.56 83 GLN A C 1
ATOM 653 O O . GLN A 1 83 ? 6.625 7.898 -1.326 1.00 96.56 83 GLN A O 1
ATOM 658 N N . ARG A 1 84 ? 6.677 6.282 -2.889 1.00 97.12 84 ARG A N 1
ATOM 659 C CA . ARG A 1 84 ? 5.253 6.356 -3.249 1.00 97.12 84 ARG A CA 1
ATOM 660 C C . ARG A 1 84 ? 4.334 6.004 -2.075 1.00 97.12 84 ARG A C 1
ATOM 662 O O . ARG A 1 84 ? 3.291 6.630 -1.908 1.00 97.12 84 ARG A O 1
ATOM 669 N N . ALA A 1 85 ? 4.713 5.028 -1.250 1.00 97.69 85 ALA A N 1
ATOM 670 C CA . ALA A 1 85 ? 3.951 4.645 -0.063 1.00 97.69 85 ALA A CA 1
ATOM 671 C C . ALA A 1 85 ? 3.917 5.768 0.988 1.00 97.69 85 ALA A C 1
ATOM 673 O O . ALA A 1 85 ? 2.885 6.000 1.617 1.00 97.69 85 ALA A O 1
ATOM 674 N N . ARG A 1 86 ? 5.021 6.508 1.158 1.00 98.25 86 ARG A N 1
ATOM 675 C CA . ARG A 1 86 ? 5.074 7.687 2.041 1.00 98.25 86 ARG A CA 1
ATOM 676 C C . ARG A 1 86 ? 4.181 8.812 1.526 1.00 98.25 86 ARG A C 1
ATOM 678 O O . ARG A 1 86 ? 3.373 9.322 2.289 1.00 98.25 86 ARG A O 1
ATOM 685 N N . GLU A 1 87 ? 4.249 9.116 0.232 1.00 98.12 87 GLU A N 1
ATOM 686 C CA . GLU A 1 87 ? 3.361 10.101 -0.406 1.00 98.12 87 GLU A CA 1
ATOM 687 C C . GLU A 1 87 ? 1.882 9.714 -0.266 1.00 98.12 87 GLU A C 1
ATOM 689 O O . GLU A 1 87 ? 1.024 10.560 -0.023 1.00 98.12 87 GLU A O 1
ATOM 694 N N . PHE A 1 88 ? 1.576 8.420 -0.375 1.00 98.31 88 PHE A N 1
ATOM 695 C CA . PHE A 1 88 ? 0.237 7.901 -0.128 1.00 98.31 88 PHE A CA 1
ATOM 696 C C . PHE A 1 88 ? -0.198 8.101 1.330 1.00 98.31 88 PHE A C 1
ATOM 698 O O . PHE A 1 88 ? -1.344 8.482 1.570 1.00 98.31 88 PHE A O 1
ATOM 705 N N . ALA A 1 89 ? 0.696 7.879 2.296 1.00 98.12 89 ALA A N 1
ATOM 706 C CA . ALA A 1 89 ? 0.416 8.092 3.713 1.00 98.12 89 ALA A CA 1
ATOM 707 C C . ALA A 1 89 ? 0.218 9.575 4.073 1.00 98.12 89 ALA A C 1
ATOM 709 O O . ALA A 1 89 ? -0.574 9.876 4.959 1.00 98.12 89 ALA A O 1
ATOM 710 N N . ASP A 1 90 ? 0.868 10.501 3.365 1.00 97.81 90 ASP A N 1
ATOM 711 C CA . ASP A 1 90 ? 0.710 11.944 3.597 1.00 97.81 90 ASP A CA 1
ATOM 712 C C . ASP A 1 90 ? -0.693 12.461 3.233 1.00 97.81 90 ASP A C 1
ATOM 714 O O . ASP A 1 90 ? -1.137 13.485 3.756 1.00 97.81 90 ASP A O 1
ATOM 718 N N . VAL A 1 91 ? -1.408 11.758 2.347 1.00 97.50 91 VAL A N 1
ATOM 719 C CA . VAL A 1 91 ? -2.745 12.156 1.870 1.00 97.50 91 VAL A CA 1
ATOM 720 C C . VAL A 1 91 ? -3.885 11.283 2.411 1.00 97.50 91 VAL A C 1
ATOM 722 O O . VAL A 1 91 ? -5.047 11.560 2.112 1.00 97.50 91 VAL A O 1
ATOM 725 N N . HIS A 1 92 ? -3.584 10.260 3.221 1.00 97.75 92 HIS A N 1
ATOM 726 C CA . HIS A 1 92 ? -4.574 9.362 3.828 1.00 97.75 92 HIS A CA 1
ATOM 727 C C . HIS A 1 92 ? -4.412 9.280 5.348 1.00 97.75 92 HIS A C 1
ATOM 729 O O . HIS A 1 92 ? -3.317 9.130 5.883 1.00 97.75 92 HIS A O 1
ATOM 735 N N . GLU A 1 93 ? -5.530 9.319 6.068 1.00 96.25 93 GLU A N 1
ATOM 736 C CA . GLU A 1 93 ? -5.518 9.239 7.527 1.00 96.25 93 GLU A CA 1
ATOM 737 C C . GLU A 1 93 ? -5.239 7.813 8.025 1.00 96.25 93 GLU A C 1
ATOM 739 O O . GLU A 1 93 ? -5.690 6.820 7.457 1.00 96.25 93 GLU A O 1
ATOM 744 N N . GLY A 1 94 ? -4.507 7.703 9.137 1.00 96.81 94 GLY A N 1
ATOM 745 C CA . GLY A 1 94 ? -4.287 6.422 9.817 1.00 96.81 94 GLY A CA 1
ATOM 746 C C . GLY A 1 94 ? -3.366 5.443 9.081 1.00 96.81 94 GLY A C 1
ATOM 747 O O . GLY A 1 94 ? -3.257 4.294 9.516 1.00 96.81 94 GLY A O 1
ATOM 748 N N . VAL A 1 95 ? -2.695 5.875 8.006 1.00 98.50 95 VAL A N 1
ATOM 749 C CA . VAL A 1 95 ? -1.700 5.070 7.287 1.00 98.50 95 VAL A CA 1
ATOM 750 C C . VAL A 1 95 ? -0.337 5.161 7.975 1.00 98.50 95 VAL A C 1
ATOM 752 O O . VAL A 1 95 ? 0.122 6.243 8.340 1.00 98.50 95 VAL A O 1
ATOM 755 N N . LYS A 1 96 ? 0.336 4.020 8.150 1.00 98.25 96 LYS A N 1
ATOM 756 C CA . LYS A 1 96 ? 1.664 3.935 8.763 1.00 98.25 96 LYS A CA 1
ATOM 757 C C . LYS A 1 96 ? 2.587 3.067 7.917 1.00 98.25 96 LYS A C 1
ATOM 759 O O . LYS A 1 96 ? 2.304 1.893 7.703 1.00 98.25 96 LYS A O 1
ATOM 764 N N . ILE A 1 97 ? 3.707 3.631 7.474 1.00 98.25 97 ILE A N 1
ATOM 765 C CA . ILE A 1 97 ? 4.676 2.920 6.632 1.00 98.25 97 ILE A CA 1
ATOM 766 C C . ILE A 1 97 ? 5.774 2.302 7.496 1.00 98.25 97 ILE A C 1
ATOM 768 O O . ILE A 1 97 ? 6.399 2.981 8.315 1.00 98.25 97 ILE A O 1
ATOM 772 N N . VAL A 1 98 ? 6.024 1.014 7.292 1.00 97.81 98 VAL A N 1
ATOM 773 C CA . VAL A 1 98 ? 7.106 0.254 7.918 1.00 97.81 98 VAL A CA 1
ATOM 774 C C . VAL A 1 98 ? 8.109 -0.111 6.833 1.00 97.81 98 VAL A C 1
ATOM 776 O O . VAL A 1 98 ? 7.837 -0.923 5.957 1.00 97.81 98 VAL A O 1
ATOM 779 N N . SER A 1 99 ? 9.284 0.512 6.894 1.00 96.44 99 SER A N 1
ATOM 780 C CA . SER A 1 99 ? 10.338 0.312 5.902 1.00 96.44 99 SER A CA 1
ATOM 781 C C . SER A 1 99 ? 11.135 -0.958 6.191 1.00 96.44 99 SER A C 1
ATOM 783 O O . SER A 1 99 ? 11.825 -1.051 7.208 1.00 96.44 99 SER A O 1
ATOM 785 N N . GLY A 1 100 ? 11.114 -1.892 5.250 1.00 92.75 100 GLY A N 1
ATOM 786 C CA . GLY A 1 100 ? 11.997 -3.046 5.191 1.00 92.75 100 GLY A CA 1
ATOM 787 C C . GLY A 1 100 ? 11.277 -4.354 4.882 1.00 92.75 100 GLY A C 1
ATOM 788 O O . GLY A 1 100 ? 10.059 -4.404 4.792 1.00 92.75 100 GLY A O 1
ATOM 789 N N . VAL A 1 101 ? 12.056 -5.422 4.724 1.00 91.06 101 VAL A N 1
ATOM 790 C CA . VAL A 1 101 ? 11.537 -6.768 4.433 1.00 91.06 101 VAL A CA 1
ATOM 791 C C . VAL A 1 101 ? 10.647 -7.285 5.569 1.00 91.06 101 VAL A C 1
ATOM 793 O O . VAL A 1 101 ? 11.029 -7.222 6.746 1.00 91.06 101 VAL A O 1
ATOM 796 N N . TRP A 1 102 ? 9.466 -7.807 5.235 1.00 92.81 102 TRP A N 1
ATOM 797 C CA . TRP A 1 102 ? 8.464 -8.222 6.224 1.00 92.81 102 TRP A CA 1
ATOM 798 C C . TRP A 1 102 ? 8.970 -9.340 7.139 1.00 92.81 102 TRP A C 1
ATOM 800 O O . TRP A 1 102 ? 8.665 -9.341 8.331 1.00 92.81 102 TRP A O 1
ATOM 810 N N . GLN A 1 103 ? 9.835 -10.225 6.635 1.00 90.44 103 GLN A N 1
ATOM 811 C CA . GLN A 1 103 ? 10.457 -11.316 7.392 1.00 90.44 103 GLN A CA 1
ATOM 812 C C . GLN A 1 103 ? 11.222 -10.790 8.619 1.00 90.44 103 GLN A C 1
ATOM 814 O O . GLN A 1 103 ? 11.300 -11.461 9.647 1.00 90.44 103 GLN A O 1
ATOM 819 N N . GLN A 1 104 ? 11.769 -9.571 8.533 1.00 90.56 104 GLN A N 1
ATOM 820 C CA . GLN A 1 104 ? 12.522 -8.929 9.612 1.00 90.56 104 GLN A CA 1
ATOM 821 C C . GLN A 1 104 ? 11.694 -7.921 10.408 1.00 90.56 104 GLN A C 1
ATOM 823 O O . GLN A 1 104 ? 12.055 -7.627 11.541 1.00 90.56 104 GLN A O 1
ATOM 828 N N . THR A 1 105 ? 10.618 -7.363 9.858 1.00 91.69 105 THR A N 1
ATOM 829 C CA . THR A 1 105 ? 9.862 -6.291 10.527 1.00 91.69 105 THR A CA 1
ATOM 830 C C . THR A 1 105 ? 8.606 -6.798 11.224 1.00 91.69 105 THR A C 1
ATOM 832 O O . THR A 1 105 ? 8.231 -6.236 12.252 1.00 91.69 105 THR A O 1
ATOM 835 N N . LEU A 1 106 ? 7.996 -7.888 10.748 1.00 91.06 106 LEU A N 1
ATOM 836 C CA . LEU A 1 106 ? 6.696 -8.369 11.222 1.00 91.06 106 LEU A CA 1
ATOM 837 C C . LEU A 1 106 ? 6.664 -8.620 12.738 1.00 91.06 106 LEU A C 1
ATOM 839 O O . LEU A 1 106 ? 5.705 -8.244 13.404 1.00 91.06 106 LEU A O 1
ATOM 843 N N . HIS A 1 107 ? 7.737 -9.181 13.302 1.00 90.50 107 HIS A N 1
ATOM 844 C CA . HIS A 1 107 ? 7.829 -9.483 14.738 1.00 90.50 107 HIS A CA 1
ATOM 845 C C . HIS A 1 107 ? 7.904 -8.241 15.645 1.00 90.50 107 HIS A C 1
ATOM 847 O O . HIS A 1 107 ? 7.767 -8.361 16.860 1.00 90.50 107 HIS A O 1
ATOM 853 N N . THR A 1 108 ? 8.158 -7.062 15.074 1.00 91.62 108 THR A N 1
ATOM 854 C CA . THR A 1 108 ? 8.254 -5.792 15.814 1.00 91.62 108 THR A CA 1
ATOM 855 C C . THR A 1 108 ? 6.916 -5.055 15.904 1.00 91.62 108 THR A C 1
ATOM 857 O O . THR A 1 108 ? 6.815 -4.047 16.603 1.00 91.62 108 THR A O 1
ATOM 860 N N . LEU A 1 109 ? 5.899 -5.529 15.177 1.00 93.56 109 LEU A N 1
ATOM 861 C CA . LEU A 1 109 ? 4.606 -4.867 15.048 1.00 93.56 109 LEU A CA 1
ATOM 862 C C . LEU A 1 109 ? 3.593 -5.374 16.081 1.00 93.56 109 LEU A C 1
ATOM 864 O O . LEU A 1 109 ? 3.761 -6.423 16.700 1.00 93.56 109 LEU A O 1
ATOM 868 N N . ASP A 1 110 ? 2.531 -4.591 16.265 1.00 92.62 110 ASP A N 1
ATOM 869 C CA . ASP A 1 110 ? 1.398 -4.948 17.119 1.00 92.62 110 ASP A CA 1
ATOM 870 C C . ASP A 1 110 ? 0.469 -5.959 16.409 1.00 92.62 110 ASP A C 1
ATOM 872 O O . ASP A 1 110 ? 0.719 -6.437 15.306 1.00 92.62 110 ASP A O 1
ATOM 876 N N . THR A 1 111 ? -0.627 -6.301 17.065 1.00 94.06 111 THR A N 1
ATOM 877 C CA . THR A 1 111 ? -1.692 -7.162 16.568 1.00 94.06 111 THR A CA 1
ATOM 878 C C . THR A 1 111 ? -2.566 -6.461 15.528 1.00 94.06 111 THR A C 1
ATOM 880 O O . THR A 1 111 ? -2.847 -5.264 15.618 1.00 94.06 111 THR A O 1
ATOM 883 N N . PHE A 1 112 ? -3.053 -7.245 14.568 1.00 95.81 112 PHE A N 1
ATOM 884 C CA . PHE A 1 112 ? -3.917 -6.792 13.479 1.00 95.81 112 PHE A CA 1
ATOM 885 C C . PHE A 1 112 ? -5.180 -7.644 13.401 1.00 95.81 112 PHE A C 1
ATOM 887 O O . PHE A 1 112 ? -5.176 -8.819 13.777 1.00 95.81 112 PHE A O 1
ATOM 894 N N . ASP A 1 113 ? -6.257 -7.043 12.914 1.00 96.50 113 ASP A N 1
ATOM 895 C CA . ASP A 1 113 ? -7.566 -7.687 12.787 1.00 96.50 113 ASP A CA 1
ATOM 896 C C . ASP A 1 113 ? -7.742 -8.286 11.378 1.00 96.50 113 ASP A C 1
ATOM 898 O O . ASP A 1 113 ? -8.334 -9.358 11.226 1.00 96.50 113 ASP A O 1
ATOM 902 N N . CYS A 1 114 ? -7.144 -7.638 10.369 1.00 95.19 114 CYS A N 1
ATOM 903 C CA . CYS A 1 114 ? -7.061 -8.110 8.985 1.00 95.19 114 CYS A CA 1
ATOM 904 C C . CYS A 1 114 ? -5.613 -8.050 8.480 1.00 95.19 114 CYS A C 1
ATOM 906 O O . CYS A 1 114 ? -4.902 -7.083 8.757 1.00 95.19 114 CYS A O 1
ATOM 908 N N . VAL A 1 115 ? -5.202 -9.058 7.706 1.00 96.06 115 VAL A N 1
ATOM 909 C CA . VAL A 1 115 ? -3.896 -9.088 7.028 1.00 96.06 115 VAL A CA 1
ATOM 910 C C . VAL A 1 115 ? -4.104 -9.311 5.532 1.00 96.06 115 VAL A C 1
ATOM 912 O O . VAL A 1 115 ? -4.706 -10.312 5.137 1.00 96.06 115 VAL A O 1
ATOM 915 N N . PHE A 1 116 ? -3.599 -8.384 4.723 1.00 95.69 116 PHE A N 1
ATOM 916 C CA . PHE A 1 116 ? -3.490 -8.491 3.274 1.00 95.69 116 PHE A CA 1
ATOM 917 C C . PHE A 1 116 ? -2.022 -8.726 2.914 1.00 95.69 116 PHE A C 1
ATOM 919 O O . PHE A 1 116 ? -1.162 -7.918 3.260 1.00 95.69 116 PHE A O 1
ATOM 926 N N . PHE A 1 117 ? -1.728 -9.858 2.285 1.00 94.06 117 PHE A N 1
ATOM 927 C CA . PHE A 1 117 ? -0.372 -10.240 1.906 1.00 94.06 117 PHE A CA 1
ATOM 928 C C . PHE A 1 117 ? -0.298 -10.330 0.384 1.00 94.06 117 PHE A C 1
ATOM 930 O O . PHE A 1 117 ? -0.941 -11.204 -0.191 1.00 94.06 117 PHE A O 1
ATOM 937 N N . ASP A 1 118 ? 0.466 -9.438 -0.238 1.00 90.50 118 ASP A N 1
ATOM 938 C CA . ASP A 1 118 ? 0.695 -9.370 -1.684 1.00 90.50 118 ASP A CA 1
ATOM 939 C C . ASP A 1 118 ? 2.164 -9.005 -1.933 1.00 90.50 118 ASP A C 1
ATOM 941 O O . ASP A 1 118 ? 2.517 -7.874 -2.260 1.00 90.50 118 ASP A O 1
ATOM 945 N N . ASP A 1 119 ? 3.045 -9.963 -1.647 1.00 86.00 119 ASP A N 1
ATOM 946 C CA . ASP A 1 119 ? 4.492 -9.797 -1.792 1.00 86.00 119 ASP A CA 1
ATOM 947 C C . ASP A 1 119 ? 4.975 -10.358 -3.135 1.00 86.00 119 ASP A C 1
ATOM 949 O O . ASP A 1 119 ? 4.381 -11.284 -3.696 1.00 86.00 119 ASP A O 1
ATOM 953 N N . TYR A 1 120 ? 6.106 -9.841 -3.613 1.00 82.19 120 TYR A N 1
ATOM 954 C CA . TYR A 1 120 ? 6.792 -10.346 -4.798 1.00 82.19 120 TYR A CA 1
ATOM 955 C C . TYR A 1 120 ? 8.166 -10.904 -4.407 1.00 82.19 120 TYR A C 1
ATOM 957 O O . TYR A 1 120 ? 8.924 -10.213 -3.719 1.00 82.19 120 TYR A O 1
ATOM 965 N N . PRO A 1 121 ? 8.542 -12.122 -4.850 1.00 74.25 121 PRO A N 1
ATOM 966 C CA . PRO A 1 121 ? 9.838 -12.701 -4.520 1.00 74.25 121 PRO A CA 1
ATOM 967 C C . PRO A 1 121 ? 10.971 -11.795 -4.997 1.00 74.25 121 PRO A C 1
ATOM 969 O O . PRO A 1 121 ? 11.208 -11.660 -6.195 1.00 74.25 121 PRO A O 1
ATOM 972 N N . LEU A 1 122 ? 11.686 -11.183 -4.054 1.00 68.56 122 LEU A N 1
ATOM 973 C CA . LEU A 1 122 ? 12.825 -10.324 -4.358 1.00 68.56 122 LEU A CA 1
ATOM 974 C C . LEU A 1 122 ? 13.948 -11.163 -4.972 1.00 68.56 122 LEU A C 1
ATOM 976 O O . LEU A 1 122 ? 14.536 -11.976 -4.248 1.00 68.56 122 LEU A O 1
ATOM 980 N N . PRO A 1 123 ? 14.301 -10.968 -6.259 1.00 66.69 123 PRO A N 1
ATOM 981 C CA . PRO A 1 123 ? 15.388 -11.719 -6.876 1.00 66.69 123 PRO A CA 1
ATOM 982 C C . PRO A 1 123 ? 16.714 -11.563 -6.125 1.00 66.69 123 PRO A C 1
ATOM 984 O O . PRO A 1 123 ? 17.537 -12.475 -6.111 1.00 66.69 123 PRO A O 1
ATOM 987 N N . GLU A 1 124 ? 16.892 -10.433 -5.438 1.00 64.94 124 GLU A N 1
ATOM 988 C CA . GLU A 1 124 ? 18.061 -10.105 -4.624 1.00 64.94 124 GLU A CA 1
ATOM 989 C C . GLU A 1 124 ? 18.180 -10.951 -3.344 1.00 64.94 124 GLU A C 1
ATOM 991 O O . GLU A 1 124 ? 19.249 -10.971 -2.735 1.00 64.94 124 GLU A O 1
ATOM 996 N N . LEU A 1 125 ? 17.110 -11.639 -2.923 1.00 64.69 125 LEU A N 1
ATOM 997 C CA . LEU A 1 125 ? 17.050 -12.435 -1.689 1.00 64.69 125 LEU A CA 1
ATOM 998 C C . LEU A 1 125 ? 16.817 -13.935 -1.925 1.00 64.69 125 LEU A C 1
ATOM 1000 O O . LEU A 1 125 ? 16.789 -14.700 -0.962 1.00 64.69 125 LEU A O 1
ATOM 1004 N N . LEU A 1 126 ? 16.694 -14.384 -3.179 1.00 62.12 126 LEU A N 1
ATOM 1005 C CA . LEU A 1 126 ? 16.421 -15.789 -3.531 1.00 62.12 126 LEU A CA 1
ATOM 1006 C C . LEU A 1 126 ? 17.543 -16.780 -3.147 1.00 62.12 126 LEU A C 1
ATOM 1008 O O . LEU A 1 126 ? 17.424 -17.972 -3.426 1.00 62.12 126 LEU A O 1
ATOM 1012 N N . THR A 1 127 ? 18.627 -16.331 -2.510 1.00 52.56 127 THR A N 1
ATOM 1013 C CA . THR A 1 127 ? 19.719 -17.205 -2.060 1.00 52.56 127 THR A CA 1
ATOM 1014 C C . THR A 1 127 ? 19.481 -17.862 -0.699 1.00 52.56 127 THR A C 1
ATOM 1016 O O . THR A 1 127 ? 20.133 -18.866 -0.424 1.00 52.56 127 THR A O 1
ATOM 1019 N N . ASP A 1 128 ? 18.539 -17.376 0.120 1.00 48.19 128 ASP A N 1
ATOM 1020 C CA . ASP A 1 128 ? 18.366 -17.858 1.498 1.00 48.19 128 ASP A CA 1
ATOM 1021 C C . ASP A 1 128 ? 16.952 -18.422 1.739 1.00 48.19 128 ASP A C 1
ATOM 1023 O O . ASP A 1 128 ? 15.986 -17.702 1.988 1.00 48.19 128 ASP A O 1
ATOM 1027 N N . SER A 1 129 ? 16.825 -19.750 1.683 1.00 44.88 129 SER A N 1
ATOM 1028 C CA . SER A 1 129 ? 15.595 -20.479 2.014 1.00 44.88 129 SER A CA 1
ATOM 1029 C C . SER A 1 129 ? 15.254 -20.354 3.504 1.00 44.88 129 SER A C 1
ATOM 1031 O O . SER A 1 129 ? 16.048 -20.784 4.346 1.00 44.88 129 SER A O 1
ATOM 1033 N N . VAL A 1 130 ? 14.061 -19.856 3.848 1.00 46.88 130 VAL A N 1
ATOM 1034 C CA . VAL A 1 130 ? 13.556 -19.865 5.233 1.00 46.88 130 VAL A CA 1
ATOM 1035 C C . VAL A 1 130 ? 12.181 -20.532 5.301 1.00 46.88 130 VAL A C 1
ATOM 1037 O O . VAL A 1 130 ? 11.201 -20.033 4.757 1.00 46.88 130 VAL A O 1
ATOM 1040 N N . ASP A 1 131 ? 12.132 -21.660 6.013 1.00 45.16 131 ASP A N 1
ATOM 1041 C CA . ASP A 1 131 ? 10.931 -22.415 6.381 1.00 45.16 131 ASP A CA 1
ATOM 1042 C C . ASP A 1 131 ? 10.094 -21.644 7.416 1.00 45.16 131 ASP A C 1
ATOM 1044 O O . ASP A 1 131 ? 10.576 -21.342 8.513 1.00 45.16 131 ASP A O 1
ATOM 1048 N N . PHE A 1 132 ? 8.817 -21.381 7.120 1.00 43.94 132 PHE A N 1
ATOM 1049 C CA . PHE A 1 132 ? 7.887 -20.782 8.079 1.00 43.94 132 PHE A CA 1
ATOM 1050 C C . PHE A 1 132 ? 6.810 -21.788 8.491 1.00 43.94 132 PHE A C 1
ATOM 1052 O O . PHE A 1 132 ? 5.799 -21.978 7.819 1.00 43.94 132 PHE A O 1
ATOM 1059 N N . SER A 1 133 ? 7.003 -22.413 9.653 1.00 41.56 133 SER A N 1
ATOM 1060 C CA . SER A 1 133 ? 5.924 -23.086 10.373 1.00 41.56 133 SER A CA 1
ATOM 1061 C C . SER A 1 133 ? 5.696 -22.390 11.710 1.00 41.56 133 SER A C 1
ATOM 1063 O O . SER A 1 133 ? 6.524 -22.472 12.615 1.00 41.56 133 SER A O 1
ATOM 1065 N N . ARG A 1 134 ? 4.551 -21.707 11.859 1.00 40.28 134 ARG A N 1
ATOM 1066 C CA . ARG A 1 134 ? 3.805 -21.687 13.126 1.00 40.28 134 ARG A CA 1
ATOM 1067 C C . ARG A 1 134 ? 2.408 -21.082 13.007 1.00 40.28 134 ARG A C 1
ATOM 1069 O O . ARG A 1 134 ? 2.167 -20.095 12.329 1.00 40.28 134 ARG A O 1
ATOM 1076 N N . SER A 1 135 ? 1.522 -21.757 13.733 1.00 47.19 135 SER A N 1
ATOM 1077 C CA . SER A 1 135 ? 0.081 -21.577 13.894 1.00 47.19 135 SER A CA 1
ATOM 1078 C C . SER A 1 135 ? -0.363 -20.135 14.153 1.00 47.19 135 SER A C 1
ATOM 1080 O O . SER A 1 135 ? 0.109 -19.517 15.106 1.00 47.19 135 SER A O 1
ATOM 1082 N N . CYS A 1 136 ? -1.375 -19.672 13.410 1.00 37.50 136 CYS A N 1
ATOM 1083 C CA . CYS A 1 136 ? -2.117 -18.454 13.722 1.00 37.50 136 CYS A CA 1
ATOM 1084 C C . CYS A 1 136 ? -3.591 -18.759 14.048 1.00 37.50 136 CYS A C 1
ATOM 1086 O O . CYS A 1 136 ? -4.284 -19.456 13.306 1.00 37.50 136 CYS A O 1
ATOM 1088 N N . ASN A 1 137 ? -4.068 -18.249 15.186 1.00 43.97 137 ASN A N 1
ATOM 1089 C CA . ASN A 1 137 ? -5.454 -18.378 15.633 1.00 43.97 137 ASN A CA 1
ATOM 1090 C C . ASN A 1 137 ? -6.351 -17.373 14.889 1.00 43.97 137 ASN A C 1
ATOM 1092 O O . ASN A 1 137 ? -6.172 -16.172 15.035 1.00 43.97 137 ASN A O 1
ATOM 1096 N N . ARG A 1 138 ? -7.344 -17.883 14.147 1.00 42.72 138 ARG A N 1
ATOM 1097 C CA . ARG A 1 138 ? -8.577 -17.216 13.662 1.00 42.72 138 ARG A CA 1
ATOM 1098 C C . ARG A 1 138 ? -8.485 -15.731 13.243 1.00 42.72 138 ARG A C 1
ATOM 1100 O O . ARG A 1 138 ? -9.426 -14.977 13.478 1.00 42.72 138 ARG A O 1
ATOM 1107 N N . GLN A 1 139 ? -7.412 -15.324 12.571 1.00 49.94 139 GLN A N 1
ATOM 1108 C CA . GLN A 1 139 ? -7.355 -14.063 11.822 1.00 49.94 139 GLN A CA 1
ATOM 1109 C C . GLN A 1 139 ? -7.950 -14.252 10.424 1.00 49.94 139 GLN A C 1
ATOM 1111 O O . GLN A 1 139 ? -7.805 -15.315 9.817 1.00 49.94 139 GLN A O 1
ATOM 1116 N N . ARG A 1 140 ? -8.642 -13.225 9.915 1.00 57.84 140 ARG A N 1
ATOM 1117 C CA . ARG A 1 140 ? -9.016 -13.169 8.498 1.00 57.84 140 ARG A CA 1
ATOM 1118 C C . ARG A 1 140 ? -7.789 -12.685 7.739 1.00 57.84 140 ARG A C 1
ATOM 1120 O O . ARG A 1 140 ? -7.353 -11.550 7.917 1.00 57.84 140 ARG A O 1
ATOM 1127 N N . TYR A 1 141 ? -7.221 -13.577 6.950 1.00 54.72 141 TYR A N 1
ATOM 1128 C CA . TYR A 1 141 ? -6.047 -13.313 6.140 1.00 54.72 141 TYR A CA 1
ATOM 1129 C C . TYR A 1 141 ? -6.351 -13.724 4.710 1.00 54.72 141 TYR A C 1
ATOM 1131 O O . TYR A 1 141 ? -7.017 -14.739 4.479 1.00 54.72 141 TYR A O 1
ATOM 1139 N N . VAL A 1 142 ? -5.838 -12.937 3.777 1.00 62.56 142 VAL A N 1
ATOM 1140 C CA . VAL A 1 142 ? -5.706 -13.349 2.391 1.00 62.56 142 VAL A CA 1
ATOM 1141 C C . VAL A 1 142 ? -4.251 -13.148 1.995 1.00 62.56 142 VAL A C 1
ATOM 1143 O O . VAL A 1 142 ? -3.730 -12.044 2.151 1.00 62.56 142 VAL A O 1
ATOM 1146 N N . ALA A 1 143 ? -3.613 -14.213 1.504 1.00 62.06 143 ALA A N 1
ATOM 1147 C CA . ALA A 1 143 ? -2.407 -14.075 0.702 1.00 62.06 143 ALA A CA 1
ATOM 1148 C C . ALA A 1 143 ? -2.723 -14.246 -0.762 1.00 62.06 143 ALA A C 1
ATOM 1150 O O . ALA A 1 143 ? -3.430 -15.173 -1.167 1.00 62.06 143 ALA A O 1
ATOM 1151 N N . ILE A 1 144 ? -2.088 -13.379 -1.519 1.00 59.34 144 ILE A N 1
ATOM 1152 C CA . ILE A 1 144 ? -1.893 -13.461 -2.939 1.00 59.34 144 ILE A CA 1
ATOM 1153 C C . ILE A 1 144 ? -0.378 -13.609 -3.089 1.00 59.34 144 ILE A C 1
ATOM 1155 O O . ILE A 1 144 ? 0.374 -12.689 -2.803 1.00 59.34 144 ILE A O 1
ATOM 1159 N N . CYS A 1 145 ? 0.089 -14.802 -3.452 1.00 48.69 145 CYS A N 1
ATOM 1160 C CA . CYS A 1 145 ? 1.393 -14.907 -4.098 1.00 48.69 145 CYS A CA 1
ATOM 1161 C C . CYS A 1 145 ? 1.108 -14.797 -5.589 1.00 48.69 145 CYS A C 1
ATOM 1163 O O . CYS A 1 145 ? 0.443 -15.677 -6.144 1.00 48.69 145 CYS A O 1
ATOM 1165 N N . ILE A 1 146 ? 1.594 -13.742 -6.238 1.00 45.06 146 ILE A N 1
ATOM 1166 C CA . ILE A 1 146 ? 1.579 -13.655 -7.699 1.00 45.06 146 ILE A CA 1
ATOM 1167 C C . ILE A 1 146 ? 2.689 -14.583 -8.231 1.00 45.06 146 ILE A C 1
ATOM 1169 O O . ILE A 1 146 ? 3.723 -14.150 -8.719 1.00 45.06 146 ILE A O 1
ATOM 1173 N N . GLU A 1 147 ? 2.494 -15.899 -8.108 1.00 32.41 147 GLU A N 1
ATOM 1174 C CA . GLU A 1 147 ? 3.170 -16.896 -8.947 1.00 32.41 147 GLU A CA 1
ATOM 1175 C C . GLU A 1 147 ? 2.279 -17.152 -10.170 1.00 32.41 147 GLU A C 1
ATOM 1177 O O . GLU A 1 147 ? 1.611 -18.181 -10.264 1.00 32.41 147 GLU A O 1
ATOM 1182 N N . MET A 1 148 ? 2.184 -16.191 -11.092 1.00 28.86 148 MET A N 1
ATOM 1183 C CA . MET A 1 148 ? 1.461 -16.395 -12.354 1.00 28.86 148 MET A CA 1
ATOM 1184 C C . MET A 1 148 ? 2.195 -15.768 -13.545 1.00 28.86 148 MET A C 1
ATOM 1186 O O . MET A 1 148 ? 1.796 -14.712 -14.026 1.00 28.86 148 MET A O 1
ATOM 1190 N N . CYS A 1 149 ? 3.272 -16.425 -13.998 1.00 29.23 149 CYS A N 1
ATOM 1191 C CA . CYS A 1 149 ? 3.459 -17.007 -15.346 1.00 29.23 149 CYS A CA 1
ATOM 1192 C C . CYS A 1 149 ? 4.888 -17.551 -15.499 1.00 29.23 149 CYS A C 1
ATOM 1194 O O . CYS A 1 149 ? 5.841 -16.771 -15.281 1.00 29.23 149 CYS A O 1
#

Nearest PDB structures (foldseek):
  4jxj-assembly1_A  TM=8.957E-01  e=2.889E-04  Rickettsia bellii RML369-C
  3hem-assembly1_A  TM=7.901E-01  e=1.098E-03  Mycobacterium tuberculosis
  5xj2-assembly2_B  TM=6.580E-01  e=2.387E-04  Streptococcus pneumoniae TIGR4
  7pnt-assembly1_c  TM=8.103E-01  e=2.511E-03  Mus musculus
  3grz-assembly1_B  TM=6.732E-01  e=1.017E-02  Lactobacillus delbrueckii subsp. bulgaricus ATCC BAA-365

pLDDT: mean 85.58, std 18.35, range [28.86, 98.56]

Organism: NCBI:txid109152

Sequence (149 aa):
MTTQGNVKGLDELGNQVLWSSLGQQVMMQWEKNYMHVTVDALRILSTDRVLEIGFGLAYSASHIQSFKPKSHTIIECDQETLQRAREFADVHEGVKIVSGVWQQTLHTLDTFDCVFFDDYPLPELLTDSVDFSRSCNRQRYVAICIEMC

Solvent-accessible surface area (backbone atoms only — not comparable to full-atom values): 8852 Å² total; per-residue (Å²): 103,69,48,80,46,58,45,80,49,62,49,100,86,70,43,52,31,32,27,37,70,85,72,45,82,69,42,53,55,83,48,43,64,58,36,42,58,55,54,58,71,61,63,75,43,47,80,31,32,35,36,35,34,44,55,79,88,40,50,47,60,53,52,55,56,72,51,49,39,58,27,39,37,38,30,31,29,36,52,60,51,40,52,53,50,52,59,51,34,76,77,40,84,54,46,44,81,43,86,15,41,55,92,76,46,57,87,78,55,84,89,61,56,34,40,43,36,48,54,71,88,52,81,92,55,75,86,66,91,78,89,87,84,80,92,78,83,90,63,51,68,48,78,44,72,84,84,82,132

Radius of gyration: 14.92 Å; Cα contacts (8 Å, |Δi|>4): 265; chains: 1; bounding box: 34×35×42 Å

Mean predicted aligned error: 6.86 Å

Secondary structure (DSSP, 8-state):
--B---EEEE-TTS-EEEE-TTS-EEEEGGGHHHHHHHHHHH---TT-EEEEE--TTSHHHHHHHHT--SEEEEEE-BHHHHHHHHHHHHHSTTEEEEES-HHHHGGGS---SEEEEEE---GGGTT----------S-EEEEEE----